Protein AF-A0A2A4T6G5-F1 (afdb_monomer_lite)

Radius of gyration: 14.81 Å; chains: 1; bounding box: 37×29×36 Å

Structure (mmCIF, N/CA/C/O backbone):
data_AF-A0A2A4T6G5-F1
#
_entry.id   AF-A0A2A4T6G5-F1
#
loop_
_atom_site.group_PDB
_a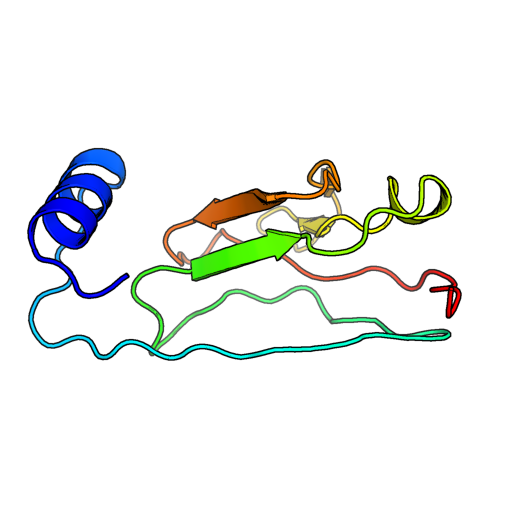tom_site.id
_atom_site.type_symbol
_atom_site.label_atom_id
_atom_site.label_alt_id
_atom_site.label_comp_id
_atom_site.label_asym_id
_atom_site.label_entity_id
_atom_site.label_seq_id
_atom_site.pdbx_PDB_ins_code
_atom_site.Cartn_x
_atom_site.Cartn_y
_atom_site.Cartn_z
_atom_site.occupancy
_atom_site.B_iso_or_equiv
_atom_site.auth_seq_id
_atom_site.auth_comp_id
_atom_site.auth_asym_id
_atom_site.auth_atom_id
_atom_site.pdbx_PDB_model_num
ATOM 1 N N . PHE A 1 1 ? -11.149 11.225 0.713 1.00 83.25 1 PHE A N 1
ATOM 2 C CA . PHE A 1 1 ? -10.711 10.319 1.793 1.00 83.25 1 PHE A CA 1
ATOM 3 C C . PHE A 1 1 ? -11.259 10.688 3.172 1.00 83.25 1 PHE A C 1
ATOM 5 O O . PHE A 1 1 ? -11.577 9.767 3.897 1.00 83.25 1 PHE A O 1
ATOM 12 N N . GLN A 1 2 ? -11.424 11.968 3.542 1.00 88.56 2 GLN A N 1
ATOM 13 C CA . GLN A 1 2 ? -12.013 12.356 4.847 1.00 88.56 2 GLN A CA 1
ATOM 14 C C . GLN A 1 2 ? -13.517 12.670 4.829 1.00 88.56 2 GLN A C 1
ATOM 16 O O . GLN A 1 2 ? -14.090 13.054 5.842 1.00 88.56 2 GLN A O 1
ATOM 21 N N . GLU A 1 3 ? -14.166 12.555 3.676 1.00 95.88 3 GLU A N 1
ATOM 22 C CA . GLU A 1 3 ? -15.610 12.747 3.596 1.00 95.88 3 GLU A CA 1
ATOM 23 C C . GLU A 1 3 ? -16.319 11.603 4.347 1.00 95.88 3 GLU A C 1
ATOM 25 O O . GLU A 1 3 ? -15.860 10.458 4.309 1.00 95.88 3 GLU A O 1
ATOM 30 N N . ARG A 1 4 ? -17.403 11.918 5.072 1.00 95.50 4 ARG A N 1
ATOM 31 C CA . ARG A 1 4 ? -18.015 10.993 6.037 1.00 95.50 4 ARG A CA 1
ATOM 32 C C . ARG A 1 4 ? -18.485 9.698 5.384 1.00 95.50 4 ARG A C 1
ATOM 34 O O . ARG A 1 4 ? -18.165 8.632 5.893 1.00 95.50 4 ARG A O 1
ATOM 41 N N . ARG A 1 5 ? -19.155 9.774 4.232 1.00 97.56 5 ARG A N 1
ATOM 42 C CA . ARG A 1 5 ? -19.590 8.585 3.489 1.00 97.56 5 ARG A CA 1
ATOM 43 C C . ARG A 1 5 ? -18.403 7.717 3.070 1.00 97.56 5 ARG A C 1
ATOM 45 O O . ARG A 1 5 ? -18.523 6.499 3.068 1.00 97.56 5 ARG A O 1
ATOM 52 N N . THR A 1 6 ? -17.265 8.313 2.720 1.00 96.00 6 THR A N 1
ATOM 53 C CA . THR A 1 6 ? -16.034 7.569 2.410 1.00 96.00 6 THR A CA 1
ATOM 54 C C . THR A 1 6 ? -15.513 6.822 3.637 1.00 96.00 6 THR A C 1
ATOM 56 O O . THR A 1 6 ? -15.188 5.644 3.525 1.00 96.00 6 THR A O 1
ATOM 59 N N . ILE A 1 7 ? -15.461 7.487 4.795 1.00 96.81 7 ILE A N 1
ATOM 60 C CA . ILE A 1 7 ? -15.026 6.875 6.060 1.00 96.81 7 ILE A CA 1
ATOM 61 C C . ILE A 1 7 ? -15.970 5.732 6.444 1.00 96.81 7 ILE A C 1
ATOM 63 O O . ILE A 1 7 ? -15.502 4.616 6.637 1.00 96.81 7 ILE A O 1
ATOM 67 N N . ASP A 1 8 ? -17.284 5.973 6.437 1.00 97.62 8 ASP A N 1
ATOM 68 C CA . ASP A 1 8 ? -18.294 4.967 6.788 1.00 97.62 8 ASP A CA 1
ATOM 69 C C . ASP A 1 8 ? -18.200 3.724 5.883 1.00 97.62 8 ASP A C 1
ATOM 71 O O . ASP A 1 8 ? -18.406 2.596 6.330 1.00 97.62 8 ASP A O 1
ATOM 75 N N . LEU A 1 9 ? -17.882 3.911 4.594 1.00 97.50 9 LEU A N 1
ATOM 76 C CA . LEU A 1 9 ? -17.670 2.801 3.663 1.00 97.50 9 LEU A CA 1
ATOM 77 C C . LEU A 1 9 ? -16.426 1.978 4.016 1.00 97.50 9 LEU A C 1
ATOM 79 O O . LEU A 1 9 ? -16.481 0.754 3.915 1.00 97.50 9 LEU A O 1
ATOM 83 N N . ILE A 1 10 ? -15.329 2.625 4.419 1.00 97.06 10 ILE A N 1
ATOM 84 C CA . ILE A 1 10 ? -14.091 1.943 4.821 1.00 97.06 10 ILE A CA 1
ATOM 85 C C . ILE A 1 10 ? -14.309 1.194 6.139 1.00 97.06 10 ILE A C 1
ATOM 87 O O . ILE A 1 10 ? -14.053 -0.008 6.189 1.00 97.06 10 ILE A O 1
ATOM 91 N N . GLU A 1 11 ? -14.833 1.868 7.166 1.00 97.50 11 GLU A N 1
ATOM 92 C CA . GLU A 1 11 ? -15.128 1.275 8.480 1.00 97.50 11 GLU A CA 1
ATOM 93 C C . GLU A 1 11 ? -16.035 0.052 8.340 1.00 97.50 11 GLU A C 1
ATOM 95 O O . GLU A 1 11 ? -15.742 -1.011 8.881 1.00 97.50 11 GLU A O 1
ATOM 100 N N . LYS A 1 12 ? -17.094 0.163 7.528 1.00 98.19 12 LYS A N 1
ATOM 101 C CA . LYS A 1 12 ? -18.011 -0.949 7.270 1.00 98.19 12 LYS A CA 1
ATOM 102 C C . LYS A 1 12 ? -17.360 -2.099 6.502 1.00 98.19 12 LYS A C 1
ATOM 104 O O . LYS A 1 12 ? -17.691 -3.248 6.766 1.00 98.19 12 LYS A O 1
ATOM 109 N N . HIS A 1 13 ? -16.523 -1.813 5.504 1.00 97.62 13 HIS A N 1
ATOM 110 C CA . HIS A 1 13 ? -15.930 -2.862 4.670 1.00 97.62 13 HIS A CA 1
ATOM 111 C C . HIS A 1 13 ? -14.865 -3.663 5.419 1.00 97.62 13 HIS A C 1
ATOM 113 O O . HIS A 1 13 ? -14.779 -4.873 5.237 1.00 97.62 13 HIS A O 1
ATOM 119 N N . PHE A 1 14 ? -14.057 -2.983 6.231 1.00 96.75 14 PHE A N 1
ATOM 120 C CA . PHE A 1 14 ? -12.930 -3.584 6.941 1.00 96.75 14 PHE A CA 1
ATOM 121 C C . PHE A 1 14 ? -13.231 -3.915 8.406 1.00 96.75 14 PHE A C 1
ATOM 123 O O . PHE A 1 14 ? -12.369 -4.473 9.074 1.00 96.75 14 PHE A O 1
ATOM 130 N N . GLU A 1 15 ? -14.428 -3.580 8.897 1.00 97.31 15 GLU A N 1
ATOM 131 C CA . GLU A 1 15 ? -14.855 -3.791 10.287 1.00 97.31 15 GLU A CA 1
ATOM 132 C C . GLU A 1 15 ? -13.906 -3.128 11.305 1.00 97.31 15 GLU A C 1
ATOM 134 O O . GLU A 1 15 ? -13.536 -3.711 12.324 1.00 97.31 15 GLU A O 1
ATOM 139 N N . ILE A 1 16 ? -13.512 -1.881 11.023 1.00 96.06 16 ILE A N 1
ATOM 140 C CA . ILE A 1 16 ? -12.593 -1.076 11.846 1.00 96.06 16 ILE A CA 1
ATOM 141 C C . ILE A 1 16 ? -13.243 0.221 12.335 1.00 96.06 16 ILE A C 1
ATOM 143 O O . ILE A 1 16 ? -14.194 0.708 11.730 1.00 96.06 16 ILE A O 1
ATOM 147 N N . ASP A 1 17 ? -12.679 0.806 13.394 1.00 95.25 17 ASP A N 1
ATOM 148 C CA . ASP A 1 17 ? -13.001 2.154 13.879 1.00 95.25 17 ASP A CA 1
ATOM 149 C C . ASP A 1 17 ? -11.867 3.123 13.510 1.00 95.25 17 ASP A C 1
ATOM 151 O O . ASP A 1 17 ? -10.710 2.931 13.898 1.00 95.25 17 ASP A O 1
ATOM 155 N N . LEU A 1 18 ? -12.194 4.161 12.742 1.00 95.56 18 LEU A N 1
ATOM 156 C CA . LEU A 1 18 ? -11.266 5.217 12.335 1.00 95.56 18 LEU A CA 1
ATOM 157 C C . LEU A 1 18 ? -11.447 6.501 13.159 1.00 95.56 18 LEU A C 1
ATOM 159 O O . LEU A 1 18 ? -10.811 7.522 12.864 1.00 95.56 18 LEU A O 1
ATOM 163 N N . SER A 1 19 ? -12.273 6.479 14.206 1.00 94.31 19 SER A N 1
ATOM 164 C CA . SER A 1 19 ? -12.460 7.607 15.120 1.00 94.31 19 SER A CA 1
ATOM 165 C C . SER A 1 19 ? -11.134 8.061 15.736 1.00 94.31 19 SER A C 1
ATOM 167 O O . SER A 1 19 ? -10.325 7.266 16.205 1.00 94.31 19 SER A O 1
ATOM 169 N N . GLY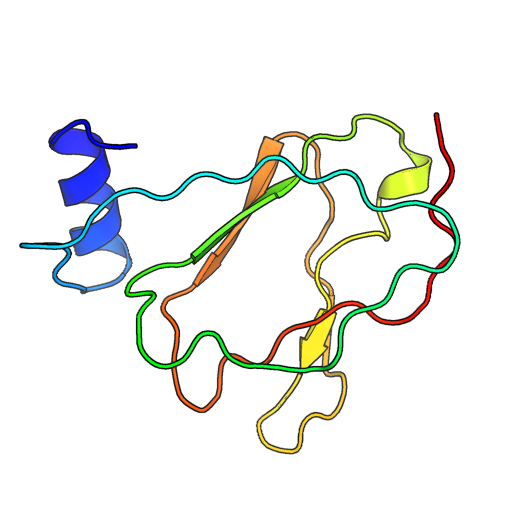 A 1 20 ? -10.893 9.375 15.737 1.00 93.06 20 GLY A N 1
ATOM 170 C CA . GLY A 1 20 ? -9.667 9.959 16.296 1.00 93.06 20 GLY A CA 1
ATOM 171 C C . GLY A 1 20 ? -8.401 9.743 15.456 1.00 93.06 20 GLY A C 1
ATOM 172 O O . GLY A 1 20 ? -7.322 10.152 15.884 1.00 93.06 20 GLY A O 1
ATOM 173 N N . THR A 1 21 ? -8.507 9.144 14.266 1.00 94.12 21 THR A N 1
ATOM 174 C CA . THR A 1 21 ? -7.382 9.021 13.329 1.00 94.12 21 THR A CA 1
ATOM 175 C C . THR A 1 21 ? -7.227 10.270 12.454 1.00 94.12 21 THR A C 1
ATOM 177 O O . THR A 1 21 ? -8.155 11.064 12.280 1.00 94.12 21 THR A O 1
ATOM 180 N N . TYR A 1 22 ? -6.037 10.447 11.875 1.00 93.88 22 TYR A N 1
ATOM 181 C CA . TYR A 1 22 ? -5.732 11.535 10.945 1.00 93.88 22 TYR A CA 1
ATOM 182 C C . TYR A 1 22 ? -5.347 10.971 9.581 1.00 93.88 22 TYR A C 1
ATOM 184 O O . TYR A 1 22 ? -4.614 9.988 9.481 1.00 93.88 22 TYR A O 1
ATOM 192 N N . LEU A 1 23 ? -5.803 11.630 8.516 1.00 95.19 23 LEU A N 1
ATOM 193 C CA . LEU A 1 23 ? -5.401 11.274 7.162 1.00 95.19 23 LEU A CA 1
ATOM 194 C C . LEU A 1 23 ? -3.958 11.725 6.922 1.00 95.19 23 LEU A C 1
ATOM 196 O O . LEU A 1 23 ? -3.648 12.912 7.025 1.00 95.19 23 LEU A O 1
ATOM 200 N N . ARG A 1 24 ? -3.110 10.785 6.512 1.00 95.06 24 ARG A N 1
ATOM 201 C CA . ARG A 1 24 ? -1.787 11.047 5.945 1.00 95.06 24 ARG A CA 1
ATOM 202 C C . ARG A 1 24 ? -1.785 10.566 4.498 1.00 95.06 24 ARG A C 1
ATOM 204 O O . ARG A 1 24 ? -2.137 9.421 4.237 1.00 95.06 24 ARG A O 1
ATOM 211 N N . ILE A 1 25 ? -1.381 11.434 3.574 1.00 95.50 25 ILE A N 1
ATOM 212 C CA . ILE A 1 25 ? -1.171 11.089 2.164 1.00 95.50 25 ILE A CA 1
ATOM 213 C C . ILE A 1 25 ? 0.289 11.351 1.830 1.00 95.50 25 ILE A C 1
ATOM 215 O O . ILE A 1 25 ? 0.844 12.380 2.210 1.00 95.50 25 ILE A O 1
ATOM 219 N N . GLU A 1 26 ? 0.881 10.420 1.097 1.00 95.81 26 GLU A N 1
ATOM 220 C CA . GLU A 1 26 ? 2.219 10.535 0.544 1.00 95.81 26 GLU A CA 1
ATOM 221 C C . GLU A 1 26 ? 2.146 10.294 -0.964 1.00 95.81 26 GLU A C 1
ATOM 223 O O . GLU A 1 26 ? 1.390 9.438 -1.426 1.00 95.81 26 GLU A O 1
ATOM 228 N N . TYR A 1 27 ? 2.908 11.074 -1.727 1.00 95.62 27 TYR A N 1
ATOM 229 C CA . TYR A 1 27 ? 3.148 10.828 -3.142 1.00 95.62 27 TYR A CA 1
ATOM 230 C C . TYR A 1 27 ? 4.616 10.451 -3.296 1.00 95.62 27 TYR A C 1
ATOM 232 O O . TYR A 1 27 ? 5.493 11.261 -2.994 1.00 95.62 27 TYR A O 1
ATOM 240 N N . ALA A 1 28 ? 4.860 9.226 -3.749 1.00 93.81 28 ALA A N 1
ATOM 241 C CA . ALA A 1 28 ? 6.192 8.676 -3.926 1.00 93.81 28 ALA A CA 1
ATOM 242 C C . ALA A 1 28 ? 6.407 8.270 -5.387 1.00 93.81 28 ALA A C 1
ATOM 244 O O . ALA A 1 28 ? 5.483 7.822 -6.070 1.00 93.81 28 ALA A O 1
ATOM 245 N N . GLN A 1 29 ? 7.643 8.435 -5.853 1.00 94.00 29 GLN A N 1
ATOM 246 C CA . GLN A 1 29 ? 8.109 7.926 -7.134 1.00 94.00 29 GLN A CA 1
ATOM 247 C C . GLN A 1 29 ? 9.407 7.158 -6.901 1.00 94.00 29 GLN A C 1
ATOM 249 O O . GLN A 1 29 ? 10.480 7.751 -6.785 1.00 94.00 29 GLN A O 1
ATOM 254 N N . ASP A 1 30 ? 9.296 5.838 -6.872 1.00 94.12 30 ASP A N 1
ATOM 255 C CA . ASP A 1 30 ? 10.451 4.952 -6.813 1.00 94.12 30 ASP A CA 1
ATOM 256 C C . ASP A 1 30 ? 11.053 4.786 -8.213 1.00 94.12 30 ASP A C 1
ATOM 258 O O . ASP A 1 30 ? 10.340 4.782 -9.218 1.00 94.12 30 ASP A O 1
ATOM 262 N N . THR A 1 31 ? 12.380 4.691 -8.301 1.00 94.56 31 THR A N 1
ATOM 263 C CA . THR A 1 31 ? 13.111 4.582 -9.575 1.00 94.56 31 THR A CA 1
ATOM 264 C C . THR A 1 31 ? 14.346 3.693 -9.423 1.00 94.56 31 THR A C 1
ATOM 266 O O . THR A 1 31 ? 14.817 3.443 -8.311 1.00 94.56 31 THR A O 1
ATOM 269 N N . GLY A 1 32 ? 14.899 3.217 -10.541 1.00 94.94 32 GLY A N 1
ATOM 270 C CA . GLY A 1 32 ? 16.151 2.461 -10.541 1.00 94.94 32 GLY A CA 1
ATOM 271 C C . GLY A 1 32 ? 16.027 1.143 -9.778 1.00 94.94 32 GLY A C 1
ATOM 272 O O . GLY A 1 32 ? 15.150 0.347 -10.087 1.00 94.94 32 GLY A O 1
ATOM 273 N N . ASN A 1 33 ? 16.905 0.922 -8.795 1.00 92.56 33 ASN A N 1
ATOM 2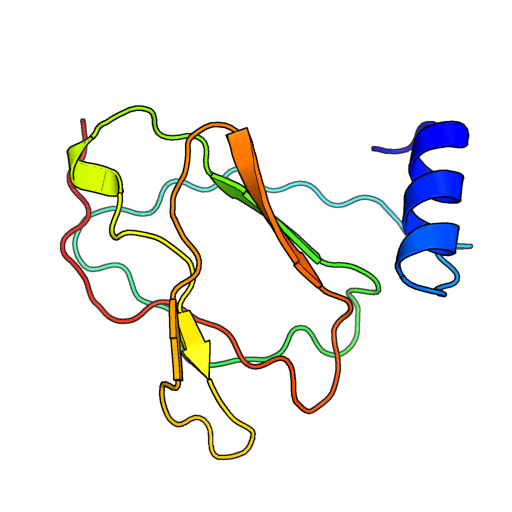74 C CA . ASN A 1 33 ? 16.981 -0.317 -8.007 1.00 92.56 33 ASN A CA 1
ATOM 275 C C . ASN A 1 33 ? 16.334 -0.178 -6.620 1.00 92.56 33 ASN A C 1
ATOM 277 O O . ASN A 1 33 ? 16.828 -0.767 -5.654 1.00 92.56 33 ASN A O 1
ATOM 281 N N . PHE A 1 34 ? 15.296 0.653 -6.491 1.00 96.25 34 PHE A N 1
ATOM 282 C CA . PHE A 1 34 ? 14.562 0.761 -5.235 1.00 96.25 34 PHE A CA 1
ATOM 283 C C . PHE A 1 34 ? 14.083 -0.619 -4.766 1.00 96.25 34 PHE A C 1
ATOM 285 O O . PHE A 1 34 ? 13.699 -1.479 -5.564 1.00 96.25 34 PHE A O 1
ATOM 292 N N . TRP A 1 35 ? 14.130 -0.812 -3.456 1.00 97.19 35 TRP A N 1
ATOM 293 C CA . TRP A 1 35 ? 13.613 -1.986 -2.779 1.00 97.19 35 TRP A CA 1
ATOM 294 C C . TRP A 1 35 ? 13.158 -1.592 -1.380 1.00 97.19 35 TRP A C 1
ATOM 296 O O . TRP A 1 35 ? 13.586 -0.569 -0.836 1.00 97.19 35 TRP A O 1
ATOM 306 N N . LEU A 1 36 ? 12.295 -2.420 -0.802 1.00 97.38 36 LEU A N 1
ATOM 307 C CA . LEU A 1 36 ? 11.765 -2.210 0.534 1.00 97.38 36 LEU A CA 1
ATOM 308 C C . LEU A 1 36 ? 11.660 -3.544 1.264 1.00 97.38 36 LEU A C 1
ATOM 310 O O . LEU A 1 36 ? 11.024 -4.477 0.773 1.00 97.38 36 LEU A O 1
ATOM 314 N N . GLU A 1 37 ? 12.292 -3.617 2.434 1.00 97.25 37 GLU A N 1
ATOM 315 C CA . GLU A 1 37 ? 12.298 -4.812 3.278 1.00 97.25 37 GLU A CA 1
ATOM 316 C C . GLU A 1 37 ? 10.866 -5.254 3.636 1.00 97.25 37 GLU A C 1
ATOM 318 O O . GLU A 1 37 ? 10.015 -4.393 3.887 1.00 97.25 37 GLU A O 1
ATOM 323 N N . PRO A 1 38 ? 10.584 -6.570 3.729 1.00 97.62 38 PRO A N 1
ATOM 324 C CA . PRO A 1 38 ? 9.309 -7.062 4.241 1.00 97.62 38 PRO A CA 1
ATOM 325 C C . PRO A 1 38 ? 9.026 -6.553 5.663 1.00 97.62 38 PRO A C 1
ATOM 327 O O . PRO A 1 38 ? 9.728 -6.891 6.631 1.00 97.62 38 PRO A O 1
ATOM 330 N N . HIS A 1 39 ? 7.959 -5.769 5.800 1.00 96.62 39 HIS A N 1
ATOM 331 C CA . HIS A 1 39 ? 7.533 -5.137 7.048 1.00 96.62 39 HIS A CA 1
ATOM 332 C C . HIS A 1 39 ? 6.010 -5.205 7.208 1.00 96.62 39 HIS A C 1
ATOM 334 O O . HIS A 1 39 ? 5.284 -5.540 6.275 1.00 96.62 39 HIS A O 1
ATOM 340 N N . SER A 1 40 ? 5.533 -4.911 8.417 1.00 94.81 40 SER A N 1
ATOM 341 C CA . SER A 1 40 ? 4.120 -4.646 8.676 1.00 94.81 40 SER A CA 1
ATOM 342 C C . SER A 1 40 ? 3.972 -3.247 9.264 1.00 94.81 40 SER A C 1
ATOM 344 O O . SER A 1 40 ? 4.863 -2.734 9.944 1.00 94.81 40 SER A O 1
ATOM 346 N N . ASP A 1 41 ? 2.825 -2.643 9.002 1.00 92.38 41 ASP A N 1
ATOM 347 C CA . ASP A 1 41 ? 2.483 -1.255 9.294 1.00 92.38 41 ASP A CA 1
ATOM 348 C C . ASP A 1 41 ? 2.034 -1.045 10.755 1.00 92.38 41 ASP A C 1
ATOM 350 O O . ASP A 1 41 ? 1.060 -0.350 11.046 1.00 92.38 41 ASP A O 1
ATOM 354 N N . LEU A 1 42 ? 2.743 -1.664 11.701 1.00 84.19 42 LEU A N 1
ATOM 355 C CA . LEU A 1 42 ? 2.358 -1.680 13.111 1.00 84.19 42 LEU A CA 1
ATOM 356 C C . LEU A 1 42 ? 2.533 -0.311 13.794 1.00 84.19 42 LEU A C 1
ATOM 358 O O . LEU A 1 42 ? 3.449 0.461 13.506 1.00 84.19 42 LEU A O 1
ATOM 362 N N . GLY A 1 43 ? 1.661 -0.038 14.767 1.00 83.69 43 GLY A N 1
ATOM 363 C CA . GLY A 1 43 ? 1.784 1.077 15.708 1.00 83.69 43 GLY A CA 1
ATOM 364 C C . GLY A 1 43 ? 0.822 2.233 15.447 1.00 83.69 43 GLY A C 1
ATOM 365 O O . GLY A 1 43 ? -0.018 2.513 16.294 1.00 83.69 43 GLY A O 1
ATOM 366 N N . VAL A 1 44 ? 0.952 2.924 14.309 1.00 86.56 44 VAL A N 1
ATOM 367 C CA . VAL A 1 44 ? 0.261 4.218 14.079 1.00 86.56 44 VAL A CA 1
ATOM 368 C C . VAL A 1 44 ? -0.675 4.250 12.870 1.00 86.56 44 VAL A C 1
ATOM 370 O O . VAL A 1 44 ? -1.364 5.249 12.668 1.00 86.56 44 VAL A O 1
ATOM 373 N N . LYS A 1 45 ? -0.702 3.196 12.048 1.00 93.88 45 LYS A N 1
ATOM 374 C CA . LYS A 1 45 ? -1.584 3.115 10.880 1.00 93.88 45 LYS A CA 1
ATOM 375 C C . LYS A 1 45 ? -2.767 2.203 11.206 1.00 93.88 45 LYS A C 1
ATOM 377 O O . LYS A 1 45 ? -2.582 1.016 11.439 1.00 93.88 45 LYS A O 1
ATOM 382 N N . SER A 1 46 ? -3.979 2.756 11.206 1.00 95.19 46 SER A N 1
ATOM 383 C CA . SER A 1 46 ? -5.217 1.976 11.399 1.00 95.19 46 SER A CA 1
ATOM 384 C C . SER A 1 46 ? -5.749 1.371 10.095 1.00 95.19 46 SER A C 1
ATOM 386 O O . SER A 1 46 ? -6.570 0.463 10.114 1.00 95.19 46 SER A O 1
ATOM 388 N N . PHE A 1 47 ? -5.300 1.894 8.954 1.00 96.12 47 PHE A N 1
ATOM 389 C CA . PHE A 1 47 ? -5.722 1.505 7.615 1.00 96.12 47 PHE A CA 1
ATOM 390 C C . PHE A 1 47 ? -4.661 1.959 6.610 1.00 96.12 47 PHE A C 1
ATOM 392 O O . PHE A 1 47 ? -4.205 3.105 6.684 1.00 96.12 47 PHE A O 1
ATOM 399 N N . THR A 1 48 ? -4.300 1.095 5.661 1.00 96.81 48 THR A N 1
ATOM 400 C CA . THR A 1 48 ? -3.322 1.404 4.613 1.00 96.81 48 THR A CA 1
ATOM 401 C C . THR A 1 48 ? -3.925 1.164 3.228 1.00 96.81 48 THR A C 1
ATOM 403 O O . THR A 1 48 ? -4.566 0.148 2.965 1.00 96.81 48 THR A O 1
ATOM 406 N N . MET A 1 49 ? -3.688 2.113 2.318 1.00 96.56 49 MET A N 1
ATOM 407 C CA . MET A 1 49 ? -4.056 2.032 0.906 1.00 96.56 49 MET A CA 1
ATOM 408 C C . MET A 1 49 ? -2.893 2.542 0.050 1.00 96.56 49 MET A C 1
ATOM 410 O O . MET A 1 49 ? -2.455 3.679 0.222 1.00 96.56 49 MET A O 1
ATOM 414 N N . LEU A 1 50 ? -2.434 1.723 -0.896 1.00 97.00 50 LEU A N 1
ATOM 415 C CA . LEU A 1 50 ? -1.443 2.091 -1.907 1.00 97.00 50 LEU A CA 1
ATOM 416 C C . LEU A 1 50 ? -2.135 2.134 -3.267 1.00 97.00 50 LEU A C 1
ATOM 418 O O . LEU A 1 50 ? -2.619 1.105 -3.729 1.00 97.00 50 LEU A O 1
ATOM 422 N N . ILE A 1 51 ? -2.184 3.309 -3.899 1.00 97.19 51 ILE A N 1
ATOM 423 C CA . ILE A 1 51 ? -2.801 3.499 -5.219 1.00 97.19 51 ILE A CA 1
ATOM 424 C C . ILE A 1 51 ? -1.704 3.538 -6.280 1.00 97.19 51 ILE A C 1
ATOM 426 O O . ILE A 1 51 ? -0.789 4.360 -6.210 1.00 97.19 51 ILE A O 1
ATOM 430 N N . TYR A 1 52 ? -1.822 2.689 -7.295 1.00 96.75 52 TYR A N 1
ATOM 431 C CA . TYR A 1 52 ? -0.872 2.625 -8.399 1.00 96.75 52 TYR A CA 1
ATOM 432 C C . TYR A 1 52 ? -1.217 3.675 -9.459 1.00 96.75 52 TYR A C 1
ATOM 434 O O . TYR A 1 52 ? -2.314 3.680 -10.016 1.00 96.75 52 TYR A O 1
ATOM 442 N N . LEU A 1 53 ? -0.290 4.596 -9.735 1.00 96.12 53 LEU A N 1
ATOM 443 C CA . LEU A 1 53 ? -0.570 5.766 -10.582 1.00 96.12 53 LEU A CA 1
ATOM 444 C C . LEU A 1 53 ? 0.011 5.679 -11.994 1.00 96.12 53 LEU A C 1
ATOM 446 O O . LEU A 1 53 ? -0.502 6.339 -12.901 1.00 96.12 53 LEU A O 1
ATOM 450 N N . SER A 1 54 ? 1.076 4.902 -12.197 1.00 94.69 54 SER A N 1
ATOM 451 C CA . SER A 1 54 ? 1.715 4.842 -13.510 1.00 94.69 54 SER A CA 1
ATOM 452 C C . SER A 1 54 ? 0.808 4.173 -14.539 1.00 94.69 54 SER A C 1
ATOM 454 O O . SER A 1 54 ? 0.126 3.204 -14.226 1.00 94.69 54 SER A O 1
ATOM 456 N N . LYS A 1 55 ? 0.811 4.703 -15.766 1.00 94.50 55 LYS A N 1
ATOM 457 C CA . LYS A 1 55 ? 0.046 4.193 -16.917 1.00 94.50 55 LYS A CA 1
ATOM 458 C C . LYS A 1 55 ? 0.900 3.407 -17.909 1.00 94.50 55 LYS A C 1
ATOM 460 O O . LYS A 1 55 ? 0.373 2.930 -18.910 1.00 94.50 55 LYS A O 1
ATOM 465 N N . ASP A 1 56 ? 2.202 3.318 -17.666 1.00 93.38 56 AS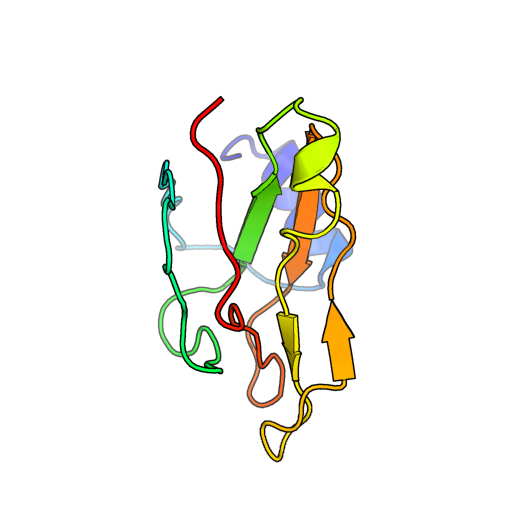P A N 1
ATOM 466 C CA . ASP A 1 56 ? 3.108 2.624 -18.567 1.00 93.38 56 ASP A CA 1
ATOM 467 C C . ASP A 1 56 ? 2.928 1.109 -18.439 1.00 93.38 56 ASP A C 1
ATOM 469 O O . ASP A 1 56 ? 2.959 0.552 -17.341 1.00 93.38 56 ASP A O 1
ATOM 473 N N . ALA A 1 57 ? 2.739 0.433 -19.571 1.00 91.56 57 ALA A N 1
ATOM 474 C CA . ALA A 1 57 ? 2.503 -1.006 -19.597 1.00 91.56 57 ALA A CA 1
ATOM 475 C C . ALA A 1 57 ? 3.694 -1.818 -19.055 1.00 91.56 57 ALA A C 1
ATOM 477 O O . ALA A 1 57 ? 3.501 -2.923 -18.552 1.00 91.56 57 ALA A O 1
ATOM 478 N N . SER A 1 58 ? 4.916 -1.275 -19.107 1.00 91.19 58 SER A N 1
ATOM 479 C CA . SER A 1 58 ? 6.102 -1.912 -18.524 1.00 91.19 58 SER A CA 1
ATOM 480 C C . SER A 1 58 ? 6.077 -1.958 -16.994 1.00 91.19 58 SER A C 1
ATOM 482 O O . SER A 1 58 ? 6.850 -2.707 -16.399 1.00 91.19 58 SER A O 1
ATOM 484 N N . HIS A 1 59 ? 5.170 -1.215 -16.354 1.00 93.25 59 HIS A N 1
ATOM 485 C CA . HIS A 1 59 ? 5.015 -1.192 -14.902 1.00 93.25 59 HIS A CA 1
ATOM 486 C C . HIS A 1 59 ? 4.017 -2.219 -14.359 1.00 93.25 59 HIS A C 1
ATOM 488 O O . HIS A 1 59 ? 3.832 -2.280 -13.148 1.00 93.25 59 HIS A O 1
ATOM 494 N N . ALA A 1 60 ? 3.423 -3.067 -15.209 1.00 92.00 60 ALA A N 1
ATOM 495 C CA . ALA A 1 60 ? 2.449 -4.087 -14.799 1.00 92.00 60 ALA A CA 1
ATOM 496 C C . ALA A 1 60 ? 2.963 -5.033 -13.689 1.00 92.00 60 ALA A C 1
ATOM 498 O O . ALA A 1 60 ? 2.184 -5.515 -12.868 1.00 92.00 60 ALA A O 1
ATOM 499 N N . GLU A 1 61 ? 4.282 -5.240 -13.624 1.00 92.62 61 GLU A N 1
ATOM 500 C CA . GLU A 1 61 ? 4.950 -6.121 -12.659 1.00 92.62 61 GLU A CA 1
ATOM 501 C C . GLU A 1 61 ? 5.534 -5.388 -11.438 1.00 92.62 61 GLU A C 1
ATOM 503 O O . GLU A 1 61 ? 6.267 -5.988 -10.651 1.00 92.62 61 GLU A O 1
ATOM 508 N N . LEU A 1 62 ? 5.234 -4.097 -11.254 1.00 95.38 62 LEU A N 1
ATOM 509 C CA . LEU A 1 62 ? 5.758 -3.282 -10.146 1.00 95.38 62 LEU A CA 1
ATOM 510 C C . LEU A 1 62 ? 4.815 -3.208 -8.937 1.00 95.38 62 LEU A C 1
ATOM 512 O O . LEU A 1 62 ? 4.897 -2.276 -8.140 1.00 95.38 62 LEU A O 1
ATOM 516 N N . GLY A 1 63 ? 3.902 -4.168 -8.802 1.00 96.31 63 GLY A N 1
ATOM 517 C CA . GLY A 1 63 ? 3.010 -4.250 -7.651 1.00 96.31 63 GLY A CA 1
ATOM 518 C C . GLY A 1 63 ? 3.751 -4.485 -6.335 1.00 96.31 63 GLY A C 1
ATOM 519 O O . GLY A 1 63 ? 4.950 -4.769 -6.300 1.00 96.31 63 GLY A O 1
ATOM 520 N N . THR A 1 64 ? 3.015 -4.375 -5.238 1.00 97.69 64 THR A N 1
ATOM 521 C CA . THR A 1 64 ? 3.532 -4.596 -3.886 1.00 97.69 64 THR A CA 1
ATOM 522 C C . THR A 1 64 ? 3.711 -6.092 -3.649 1.00 97.69 64 THR A C 1
ATOM 524 O O . THR A 1 64 ? 2.795 -6.874 -3.912 1.00 97.69 64 THR A O 1
ATOM 527 N N . ASP A 1 65 ? 4.880 -6.496 -3.159 1.00 98.25 65 ASP A N 1
ATOM 528 C CA . ASP A 1 65 ? 5.133 -7.891 -2.806 1.00 98.25 65 ASP A CA 1
ATOM 529 C C . ASP A 1 65 ? 4.502 -8.218 -1.449 1.00 98.25 65 ASP A C 1
ATOM 531 O O . ASP A 1 65 ? 4.487 -7.386 -0.539 1.00 98.25 65 ASP A O 1
ATOM 535 N N . ILE A 1 66 ? 3.967 -9.430 -1.339 1.00 98.31 66 ILE A N 1
ATOM 536 C CA . ILE A 1 66 ? 3.239 -9.956 -0.183 1.00 98.31 66 ILE A CA 1
ATOM 537 C C . ILE A 1 66 ? 4.039 -11.132 0.366 1.00 98.31 66 ILE A C 1
ATOM 539 O O . ILE A 1 66 ? 4.559 -11.951 -0.401 1.00 98.31 66 ILE A O 1
ATOM 543 N N . TYR A 1 67 ? 4.111 -11.224 1.690 1.00 98.50 67 TYR A N 1
ATOM 544 C CA . TYR A 1 67 ? 4.880 -12.245 2.391 1.00 98.50 67 TYR A CA 1
ATOM 545 C C . TYR A 1 67 ? 4.020 -12.955 3.439 1.00 98.50 67 TYR A C 1
ATOM 547 O O . TYR A 1 67 ? 3.020 -12.410 3.903 1.00 98.50 67 TYR A O 1
ATOM 555 N N . ASP A 1 68 ? 4.411 -14.172 3.812 1.00 96.88 68 ASP A N 1
ATOM 556 C CA . ASP A 1 68 ? 3.815 -14.885 4.943 1.00 96.88 68 ASP A CA 1
ATOM 557 C C . ASP A 1 68 ? 4.400 -14.441 6.298 1.00 96.88 68 ASP A C 1
ATOM 559 O O . ASP A 1 68 ? 5.237 -13.538 6.381 1.00 96.88 68 ASP A O 1
ATOM 563 N N . ALA A 1 69 ? 3.959 -15.088 7.381 1.00 93.50 69 ALA A N 1
ATOM 564 C CA . ALA A 1 69 ? 4.397 -14.792 8.745 1.00 93.50 69 ALA A CA 1
ATOM 565 C C . ALA A 1 69 ? 5.898 -15.056 8.984 1.00 93.50 69 ALA A C 1
ATOM 567 O O . ALA A 1 69 ? 6.503 -14.426 9.852 1.00 93.50 69 ALA A O 1
ATOM 568 N N . GLU A 1 70 ? 6.520 -15.939 8.197 1.00 94.88 70 GLU A N 1
ATOM 569 C CA . GLU A 1 70 ? 7.966 -16.180 8.203 1.00 94.88 70 GLU A CA 1
ATOM 570 C C . GLU A 1 70 ? 8.727 -15.234 7.255 1.00 94.88 70 GLU A C 1
ATOM 572 O O . GLU A 1 70 ? 9.926 -15.416 7.029 1.00 94.88 70 GLU A O 1
ATOM 577 N N . LYS A 1 71 ? 8.045 -14.215 6.711 1.00 95.31 71 LYS A N 1
ATOM 578 C CA . LYS A 1 71 ? 8.550 -13.266 5.710 1.00 95.31 71 LYS A CA 1
ATOM 579 C C . LYS A 1 71 ? 9.035 -13.935 4.419 1.00 95.31 71 LYS A C 1
ATOM 581 O O . LYS A 1 71 ? 9.918 -13.409 3.738 1.00 95.31 71 LYS A O 1
ATOM 586 N N . ARG A 1 72 ? 8.472 -15.085 4.048 1.00 97.44 72 ARG A N 1
ATOM 587 C CA . ARG A 1 72 ? 8.718 -15.708 2.740 1.00 97.44 72 ARG A CA 1
ATOM 588 C C . ARG A 1 72 ? 7.789 -15.079 1.712 1.00 97.44 72 ARG A C 1
ATOM 590 O O . ARG A 1 72 ? 6.618 -14.850 1.999 1.00 97.44 72 ARG A O 1
ATOM 597 N N . HIS A 1 73 ? 8.309 -14.792 0.520 1.00 98.06 73 HIS A N 1
ATOM 598 C CA . HIS A 1 73 ? 7.524 -14.200 -0.567 1.00 98.06 73 HIS A CA 1
ATOM 599 C C . HIS A 1 73 ? 6.414 -15.163 -1.002 1.00 98.06 73 HIS A C 1
ATOM 601 O O . HIS A 1 73 ? 6.693 -16.323 -1.316 1.00 98.06 73 HIS A O 1
ATOM 607 N N . VAL A 1 74 ? 5.166 -14.691 -1.002 1.00 97.62 74 VAL A N 1
ATOM 608 C CA . VAL A 1 74 ? 3.994 -15.489 -1.406 1.00 97.62 74 VAL A CA 1
ATOM 609 C C . VAL A 1 74 ? 3.371 -15.007 -2.707 1.00 97.62 74 VAL A C 1
ATOM 611 O O . VAL A 1 74 ? 2.687 -15.772 -3.386 1.00 97.62 74 VAL A O 1
ATOM 614 N N . GLY A 1 75 ? 3.582 -13.745 -3.071 1.00 96.94 75 GLY A N 1
ATOM 615 C CA . GLY A 1 75 ? 2.990 -13.190 -4.274 1.00 96.94 75 GLY A CA 1
ATOM 616 C C . GLY A 1 75 ? 3.183 -11.692 -4.399 1.00 96.94 75 GLY A C 1
ATOM 617 O O . GLY A 1 75 ? 3.904 -11.060 -3.632 1.00 96.94 75 GLY A O 1
ATOM 618 N N . ARG A 1 76 ? 2.517 -11.125 -5.399 1.00 96.94 76 ARG A N 1
ATOM 619 C CA . ARG A 1 76 ? 2.550 -9.700 -5.708 1.00 96.94 76 ARG A CA 1
ATOM 620 C C . ARG A 1 76 ? 1.150 -9.238 -6.070 1.00 96.94 76 ARG A C 1
ATOM 622 O O . ARG A 1 76 ? 0.428 -9.949 -6.770 1.00 96.94 76 ARG A O 1
ATOM 629 N N . SER A 1 77 ? 0.766 -8.057 -5.606 1.00 95.56 77 SER A N 1
ATOM 630 C CA . SER A 1 77 ? -0.463 -7.424 -6.075 1.00 95.56 77 SER A CA 1
ATOM 631 C C . SER A 1 77 ? -0.344 -7.046 -7.562 1.00 95.56 77 SER A C 1
ATOM 633 O O . SER A 1 77 ? 0.744 -6.725 -8.041 1.00 95.56 77 SER A O 1
ATOM 635 N N . PRO A 1 78 ? -1.440 -7.053 -8.333 1.00 92.56 78 PRO A N 1
ATOM 636 C CA . PRO A 1 78 ? -1.405 -6.538 -9.696 1.00 92.56 78 PRO A CA 1
ATOM 637 C C . PRO A 1 78 ? -1.166 -5.021 -9.684 1.00 92.56 78 PRO A C 1
ATOM 639 O O . PRO A 1 78 ? -1.867 -4.286 -8.983 1.00 92.56 78 PRO A O 1
ATOM 642 N N . PHE A 1 79 ? -0.227 -4.534 -10.499 1.00 95.06 79 PHE A N 1
ATOM 643 C CA . PHE A 1 79 ? -0.069 -3.098 -10.724 1.00 95.06 79 PHE A CA 1
ATOM 644 C C . PHE A 1 79 ? -0.996 -2.661 -11.859 1.00 95.06 79 PHE A C 1
ATOM 646 O O . PHE A 1 79 ? -0.708 -2.862 -13.038 1.00 95.06 79 PHE A O 1
ATOM 653 N N . SER A 1 80 ? -2.125 -2.052 -11.503 1.00 93.06 80 SER A N 1
ATOM 654 C CA . SER A 1 80 ? -3.067 -1.476 -12.465 1.00 93.06 80 SER A CA 1
ATOM 655 C C . SER A 1 80 ? -3.218 0.020 -12.210 1.00 93.06 80 SER A C 1
ATOM 657 O O . SER A 1 80 ? -3.478 0.386 -11.065 1.00 93.06 80 SER A O 1
ATOM 659 N N . PRO A 1 81 ? -3.148 0.889 -13.235 1.00 94.56 81 PRO A N 1
ATOM 660 C CA . PRO A 1 81 ? -3.369 2.320 -13.059 1.00 94.56 81 PRO A CA 1
ATOM 661 C C . PRO A 1 81 ? -4.745 2.586 -12.426 1.00 94.56 81 PRO A C 1
ATOM 663 O O . PRO A 1 81 ? -5.766 2.115 -12.928 1.00 94.56 81 PRO A O 1
ATOM 666 N N . GLY A 1 82 ? -4.776 3.320 -11.312 1.00 95.56 82 GLY A N 1
ATOM 667 C CA . GLY A 1 82 ? -5.983 3.586 -10.520 1.00 95.56 82 GLY A CA 1
ATOM 668 C C . GLY A 1 82 ? -6.465 2.415 -9.651 1.00 95.56 82 GLY A C 1
ATOM 669 O O . GLY A 1 82 ? -7.427 2.578 -8.904 1.00 95.56 82 GLY A O 1
ATOM 670 N N . GLY A 1 83 ? -5.810 1.255 -9.728 1.00 95.81 83 GLY A N 1
ATOM 671 C CA . GLY A 1 83 ? -5.994 0.145 -8.798 1.00 95.81 83 GLY A CA 1
ATOM 672 C C . GLY A 1 83 ? -5.262 0.393 -7.480 1.00 95.81 83 GLY A C 1
ATOM 673 O O . GLY A 1 83 ? -4.381 1.253 -7.399 1.00 95.81 83 GLY A O 1
ATOM 674 N N . ALA A 1 84 ? -5.625 -0.367 -6.447 1.00 96.56 84 ALA A N 1
ATOM 675 C CA . ALA A 1 84 ? -5.017 -0.232 -5.133 1.00 96.56 84 ALA A CA 1
ATOM 676 C C . ALA A 1 84 ? -4.841 -1.572 -4.414 1.00 96.56 84 ALA A C 1
ATOM 678 O O . ALA A 1 84 ? -5.702 -2.448 -4.511 1.00 96.56 84 ALA A O 1
ATOM 679 N N . LEU A 1 85 ? -3.756 -1.685 -3.643 1.00 97.06 85 LEU A N 1
ATOM 680 C CA . LEU A 1 85 ? -3.648 -2.649 -2.549 1.00 97.06 85 LEU A CA 1
ATOM 681 C C . LEU A 1 85 ? -4.141 -1.974 -1.267 1.00 97.06 85 LEU A C 1
ATOM 683 O O . LEU A 1 85 ? -3.712 -0.866 -0.941 1.00 97.06 85 LEU A O 1
ATOM 687 N N . VAL A 1 86 ? -5.046 -2.639 -0.551 1.00 97.00 86 VAL A N 1
ATOM 688 C CA . VAL A 1 86 ? -5.708 -2.094 0.637 1.00 97.00 86 VAL A CA 1
ATOM 689 C C . VAL A 1 86 ? -5.736 -3.149 1.732 1.00 97.00 86 VAL A C 1
ATOM 691 O O . VAL A 1 86 ? -6.110 -4.289 1.463 1.00 97.00 86 VAL A O 1
ATOM 694 N N . PHE A 1 87 ? -5.354 -2.775 2.951 1.00 96.62 87 PHE A N 1
ATOM 695 C CA . PHE A 1 87 ? -5.372 -3.676 4.101 1.00 96.62 87 PHE A CA 1
ATOM 696 C C . PHE A 1 87 ? -5.454 -2.914 5.430 1.00 96.62 87 PHE A C 1
ATOM 698 O O . PHE A 1 87 ? -5.110 -1.733 5.529 1.00 96.62 87 PHE A O 1
ATOM 705 N N . VAL A 1 88 ? -5.898 -3.625 6.465 1.00 96.81 88 VAL A N 1
ATOM 706 C CA . VAL A 1 88 ? -5.792 -3.206 7.867 1.00 96.81 88 VAL A CA 1
ATOM 707 C C . VAL A 1 88 ? -4.510 -3.812 8.429 1.00 96.81 88 VAL A C 1
ATOM 709 O O . VAL A 1 88 ? -4.363 -5.029 8.337 1.00 96.81 88 VAL A O 1
ATOM 712 N N . PRO A 1 89 ? -3.574 -3.020 8.976 1.00 95.44 89 PRO A N 1
ATOM 713 C CA . PRO A 1 89 ? -2.335 -3.563 9.522 1.00 95.44 89 PRO A CA 1
ATOM 714 C C . PRO A 1 89 ? -2.573 -4.571 10.653 1.00 95.44 89 PRO A C 1
ATOM 716 O O . PRO A 1 89 ? -3.328 -4.308 11.589 1.00 95.44 89 PRO A O 1
ATOM 719 N N . ALA A 1 90 ? -1.885 -5.709 10.585 1.00 93.56 90 ALA A N 1
ATOM 720 C CA . ALA A 1 90 ? -1.885 -6.752 11.606 1.00 93.56 90 ALA A CA 1
ATOM 721 C C . ALA A 1 90 ? -0.499 -7.415 11.712 1.00 93.56 90 ALA A C 1
ATOM 723 O O . ALA A 1 90 ? 0.448 -7.064 11.001 1.00 93.56 90 ALA A O 1
ATOM 724 N N . ASN A 1 91 ? -0.353 -8.375 12.628 1.00 92.75 91 ASN A N 1
ATOM 725 C CA . ASN A 1 91 ? 0.932 -9.041 12.885 1.00 92.75 91 ASN A CA 1
ATOM 726 C C . ASN A 1 91 ? 1.381 -9.976 11.746 1.00 92.75 91 ASN A C 1
ATOM 728 O O . ASN A 1 91 ? 2.497 -10.485 11.784 1.00 92.75 91 ASN A O 1
ATOM 732 N N . ASP A 1 92 ? 0.523 -10.191 10.752 1.00 92.81 92 ASP A N 1
ATOM 733 C CA . ASP A 1 92 ? 0.705 -11.086 9.611 1.00 92.81 92 ASP A CA 1
ATOM 734 C C . ASP A 1 92 ? 0.487 -10.394 8.250 1.00 92.81 92 ASP A C 1
ATOM 736 O O . ASP A 1 92 ? 0.532 -11.046 7.212 1.00 92.81 92 ASP A O 1
ATOM 740 N N . THR A 1 93 ? 0.319 -9.067 8.210 1.00 95.31 93 THR A N 1
ATOM 741 C CA . THR A 1 93 ? 0.179 -8.303 6.955 1.00 95.31 93 THR A CA 1
ATOM 742 C C . THR A 1 93 ? 1.533 -7.847 6.410 1.00 95.31 93 THR A C 1
ATOM 744 O O . THR A 1 93 ? 1.779 -6.647 6.236 1.00 95.31 93 THR A O 1
ATOM 747 N N . PHE A 1 94 ? 2.444 -8.795 6.178 1.00 97.88 94 PHE A N 1
ATOM 748 C CA . PHE A 1 94 ? 3.778 -8.484 5.671 1.00 97.88 94 PHE A CA 1
ATOM 749 C C . PHE A 1 94 ? 3.758 -8.130 4.186 1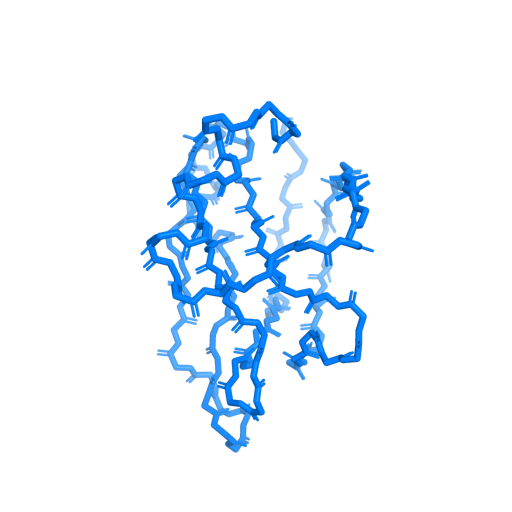.00 97.88 94 PHE A C 1
ATOM 751 O O . PHE A 1 94 ? 3.241 -8.867 3.343 1.00 97.88 94 PHE A O 1
ATOM 758 N N . HIS A 1 95 ? 4.370 -6.997 3.868 1.00 98.25 95 HIS A N 1
ATOM 759 C CA . HIS A 1 95 ? 4.480 -6.485 2.513 1.00 98.25 95 HIS A CA 1
ATOM 760 C C . HIS A 1 95 ? 5.803 -5.740 2.318 1.00 98.25 95 HIS A C 1
ATOM 762 O O . HIS A 1 95 ? 6.490 -5.379 3.277 1.00 98.25 95 HIS A O 1
ATOM 768 N N . GLY A 1 96 ? 6.180 -5.537 1.062 1.00 97.81 96 GLY A N 1
ATOM 769 C CA . GLY A 1 96 ? 7.447 -4.916 0.700 1.00 97.81 96 GLY A CA 1
ATOM 770 C C . GLY A 1 96 ? 7.582 -4.730 -0.804 1.00 97.81 96 GLY A C 1
ATOM 771 O O . GLY A 1 96 ? 6.590 -4.687 -1.541 1.00 97.81 96 GLY A O 1
ATOM 772 N N . PHE A 1 97 ? 8.825 -4.606 -1.255 1.00 97.88 97 PHE A N 1
ATOM 773 C CA . PHE A 1 97 ? 9.151 -4.483 -2.669 1.00 97.88 97 PHE A CA 1
ATOM 774 C C . PHE A 1 97 ? 10.506 -5.141 -2.947 1.00 97.88 97 PHE A C 1
ATOM 776 O O . PHE A 1 97 ? 11.550 -4.601 -2.575 1.00 97.88 97 PHE A O 1
ATOM 783 N N . GLU A 1 98 ? 10.498 -6.299 -3.607 1.00 96.94 98 GLU A N 1
ATOM 784 C CA . GLU A 1 98 ? 11.720 -6.971 -4.061 1.00 96.94 98 GLU A CA 1
ATOM 785 C C . GLU A 1 98 ? 12.445 -6.119 -5.118 1.00 96.94 98 GLU A C 1
ATOM 787 O O . GLU A 1 98 ? 11.781 -5.522 -5.974 1.00 96.94 98 GLU A O 1
ATOM 792 N N . PRO A 1 99 ? 13.792 -6.103 -5.133 1.00 94.00 99 PRO A N 1
ATOM 793 C CA . PRO A 1 99 ? 14.567 -5.324 -6.091 1.00 94.00 99 PRO A CA 1
ATOM 794 C C . PRO A 1 99 ? 14.171 -5.623 -7.541 1.00 94.00 99 PRO A C 1
ATOM 796 O O . PRO A 1 99 ? 14.281 -6.751 -8.029 1.00 94.00 99 PRO A O 1
ATOM 799 N N . ARG A 1 100 ? 13.735 -4.584 -8.254 1.00 92.94 100 ARG A N 1
ATOM 800 C CA . ARG A 1 100 ? 13.395 -4.621 -9.681 1.00 92.94 100 ARG A CA 1
ATOM 801 C C . ARG A 1 100 ? 13.845 -3.324 -10.325 1.00 92.94 100 ARG A C 1
ATOM 803 O O . ARG A 1 100 ? 13.824 -2.284 -9.682 1.00 92.94 100 ARG A O 1
ATOM 810 N N . ASN A 1 101 ? 14.211 -3.378 -11.603 1.00 93.31 101 ASN A N 1
ATOM 811 C CA . ASN A 1 101 ? 14.516 -2.162 -12.346 1.00 93.31 101 ASN A CA 1
ATOM 812 C C . ASN A 1 101 ? 13.224 -1.383 -12.624 1.00 93.31 101 ASN A C 1
ATOM 814 O O . ASN A 1 101 ? 12.381 -1.839 -13.399 1.00 93.31 101 ASN A O 1
ATOM 818 N N . ILE A 1 102 ? 13.100 -0.203 -12.027 1.00 94.62 102 ILE A N 1
ATOM 819 C CA . ILE A 1 102 ? 11.985 0.715 -12.243 1.00 94.62 102 ILE A CA 1
ATOM 820 C C . ILE A 1 102 ? 12.426 1.766 -13.258 1.00 94.62 102 ILE A C 1
ATOM 822 O O . ILE A 1 102 ? 13.277 2.618 -12.973 1.00 94.62 102 ILE A O 1
ATOM 826 N N . LYS A 1 103 ? 11.863 1.692 -14.465 1.00 88.69 103 LYS A N 1
ATOM 827 C CA . LYS A 1 103 ? 12.173 2.641 -15.533 1.00 88.69 103 LYS A CA 1
ATOM 828 C C . LYS A 1 103 ? 11.483 3.972 -15.259 1.00 88.69 103 LYS A C 1
ATOM 830 O O . LYS A 1 103 ? 10.318 4.022 -14.886 1.00 88.69 103 LYS A O 1
ATOM 835 N N . ILE A 1 104 ? 12.210 5.059 -15.482 1.00 85.69 104 ILE A N 1
ATOM 836 C CA . ILE A 1 104 ? 11.594 6.380 -15.584 1.00 85.69 104 ILE A CA 1
ATOM 837 C C . ILE A 1 104 ? 11.028 6.481 -16.998 1.00 85.69 104 ILE A C 1
ATOM 839 O O . ILE A 1 104 ? 11.751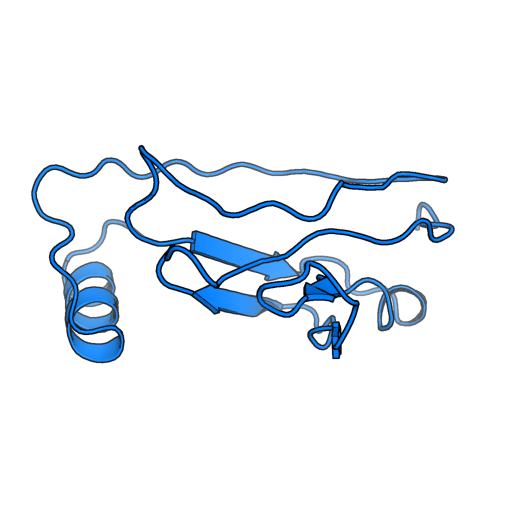 6.230 -17.966 1.00 85.69 104 ILE A O 1
ATOM 843 N N . VAL A 1 105 ? 9.742 6.798 -17.090 1.00 75.31 105 VAL A N 1
ATOM 844 C CA . VAL A 1 105 ? 8.947 6.851 -18.323 1.00 75.31 105 VAL A CA 1
ATOM 845 C C . VAL A 1 105 ? 8.231 8.184 -18.430 1.00 75.31 105 VAL A C 1
ATOM 847 O O . VAL A 1 105 ? 7.840 8.722 -17.367 1.00 75.31 105 VAL A O 1
#

Foldseek 3Di:
DPDPVVQVVVCVVQVFDCPPADDDDDDDDDAFFDWWQWDFPPDRDQKDKDAQADPDPVCQVFFKFFAFLVRHTDDGDGRDHRDMDIDGTDSTRIIIGHTDGHDDD

Sequence (105 aa):
FQERRTIDLIEKHFEIDLSGTYLRIEYAQDTGNFWLEPHSDLGVKSFTMLIYLSKDASHAELGTDIYDAEKRHVGRSPFSPGGALVFVPANDTFHGFEPRNIKIV

pLDDT: mean 94.77, std 3.59, range [75.31, 98.5]

Secondary structure (DSSP, 8-state):
--SHHHHHHHHHHHT---TT-----------BT--EEEE--TTT-S-EEEE-----GGGTT-PPEEE-TT--EEEE----TT-EEEE---TT--EEE----B---